Protein AF-A0A2J7ZHM3-F1 (afdb_monomer)

pLDDT: mean 76.4, std 20.6, range [34.66, 97.06]

Nearest PDB structures (foldseek):
  6hyt-assembly4_D  TM=8.799E-01  e=8.319E-03  Homo sapiens
  5yzg-assembly1_Z  TM=8.608E-01  e=1.848E-02  Homo sapiens
  5wsg-assembly1_e  TM=8.268E-01  e=1.618E-02  Saccharomyces cerevisiae S288C
  5ylz-assembly1_W  TM=7.150E-01  e=1.016E-02  Saccharomyces cerevisiae S288C
  6bk8-assembly1_P  TM=6.411E-01  e=1.848E-02  Saccharomyces cerevisiae S288C

Mean predicted aligned error: 11.62 Å

Structure (mmCIF, N/CA/C/O backbone):
data_AF-A0A2J7ZHM3-F1
#
_entry.id   AF-A0A2J7ZHM3-F1
#
loop_
_atom_site.group_PDB
_atom_site.id
_atom_site.type_symbol
_atom_site.label_atom_id
_atom_site.label_alt_id
_atom_site.label_comp_id
_atom_site.label_asym_id
_atom_site.label_entity_id
_atom_site.label_seq_id
_atom_site.pdbx_PDB_ins_code
_atom_site.Cartn_x
_atom_site.Cartn_y
_atom_site.Cartn_z
_atom_site.occupancy
_atom_site.B_iso_or_equiv
_atom_site.auth_seq_id
_atom_site.auth_comp_id
_atom_site.auth_asym_id
_atom_site.auth_atom_id
_atom_site.pdbx_PDB_model_num
ATOM 1 N N . ARG A 1 1 ? -27.411 -20.468 -0.656 1.00 53.41 1 ARG A N 1
ATOM 2 C CA . ARG A 1 1 ? -26.019 -20.554 -0.147 1.00 53.41 1 ARG A CA 1
ATOM 3 C C . ARG A 1 1 ? -25.303 -19.328 -0.702 1.00 53.41 1 ARG A C 1
ATOM 5 O O . ARG A 1 1 ? -25.146 -19.275 -1.913 1.00 53.41 1 ARG A O 1
ATOM 12 N N . GLY A 1 2 ? -25.036 -18.300 0.109 1.00 54.06 2 GLY A N 1
ATOM 13 C CA . GLY A 1 2 ? -24.298 -17.119 -0.366 1.00 54.06 2 GLY A CA 1
ATOM 14 C C . GLY A 1 2 ? -22.897 -17.516 -0.847 1.00 54.06 2 GLY A C 1
ATOM 15 O O . GLY A 1 2 ? -22.430 -18.595 -0.455 1.00 54.06 2 GLY A O 1
ATOM 16 N N . PRO A 1 3 ? -22.242 -16.715 -1.706 1.00 61.91 3 PRO A N 1
ATOM 17 C CA . PRO A 1 3 ? -20.855 -16.978 -2.056 1.00 61.91 3 PRO A CA 1
ATOM 18 C C . PRO A 1 3 ? -20.029 -17.074 -0.763 1.00 61.91 3 PRO A C 1
ATOM 20 O O . PRO A 1 3 ? -20.330 -16.366 0.204 1.00 61.91 3 PRO A O 1
ATOM 23 N N . PRO A 1 4 ? -19.041 -17.984 -0.695 1.00 66.88 4 PRO A N 1
ATOM 24 C CA . PRO A 1 4 ? -18.148 -18.048 0.453 1.00 66.88 4 PRO A CA 1
ATOM 25 C C . PRO A 1 4 ? -17.570 -16.653 0.693 1.00 66.88 4 PRO A C 1
ATOM 27 O O . PRO A 1 4 ? -17.189 -15.986 -0.269 1.00 66.88 4 PRO A O 1
ATOM 30 N N . PHE A 1 5 ? -17.548 -16.211 1.956 1.00 64.94 5 PHE A N 1
ATOM 31 C CA . PHE A 1 5 ? -16.903 -14.959 2.353 1.00 64.94 5 PHE A CA 1
ATOM 32 C C . PHE A 1 5 ? -15.545 -14.880 1.657 1.00 64.94 5 PHE A C 1
ATOM 34 O O . PHE A 1 5 ? -14.715 -15.780 1.805 1.00 64.94 5 PHE A O 1
ATOM 41 N N . GLN A 1 6 ? -15.399 -13.870 0.804 1.00 68.75 6 GLN A N 1
ATOM 42 C CA . GLN A 1 6 ? -14.292 -13.750 -0.129 1.00 68.75 6 GLN A CA 1
ATOM 43 C C . GLN A 1 6 ? -12.995 -13.740 0.684 1.00 68.75 6 GLN A C 1
ATOM 45 O O . GLN A 1 6 ? -12.850 -12.949 1.618 1.00 68.75 6 GLN A O 1
ATOM 50 N N . ALA A 1 7 ? -12.100 -14.691 0.405 1.00 79.69 7 ALA A N 1
ATOM 51 C CA . ALA A 1 7 ? -10.819 -14.758 1.092 1.00 79.69 7 ALA A CA 1
ATOM 52 C C . ALA A 1 7 ? -10.098 -13.415 0.927 1.00 79.69 7 ALA A C 1
ATOM 54 O O . ALA A 1 7 ? -10.139 -12.827 -0.155 1.00 79.69 7 ALA A O 1
ATOM 55 N N . LEU A 1 8 ? -9.472 -12.926 2.000 1.00 85.19 8 LEU A N 1
ATOM 56 C CA . LEU A 1 8 ? -8.756 -11.658 1.939 1.00 85.19 8 LEU A CA 1
ATOM 57 C C . LEU A 1 8 ? -7.623 -11.745 0.908 1.00 85.19 8 LEU A C 1
ATOM 59 O O . LEU A 1 8 ? -6.946 -12.779 0.841 1.00 85.19 8 LEU A O 1
ATOM 63 N N . PRO A 1 9 ? -7.403 -10.672 0.132 1.00 89.06 9 PRO A N 1
ATOM 64 C CA . PRO A 1 9 ? -6.306 -10.610 -0.814 1.00 89.06 9 PRO A CA 1
ATOM 65 C C . PRO A 1 9 ? -4.977 -10.746 -0.079 1.00 89.06 9 PRO A C 1
ATOM 67 O O . PRO A 1 9 ? -4.781 -10.208 1.011 1.00 89.06 9 PRO A O 1
ATOM 70 N N . ARG A 1 10 ? -4.048 -11.467 -0.697 1.00 86.31 10 ARG A N 1
ATOM 71 C CA . ARG A 1 10 ? -2.702 -11.654 -0.153 1.00 86.31 10 ARG A CA 1
ATOM 72 C C . ARG A 1 10 ? -1.859 -10.387 -0.264 1.00 86.31 10 ARG A C 1
ATOM 74 O O . ARG A 1 10 ? -1.108 -10.069 0.650 1.00 86.31 10 ARG A O 1
AT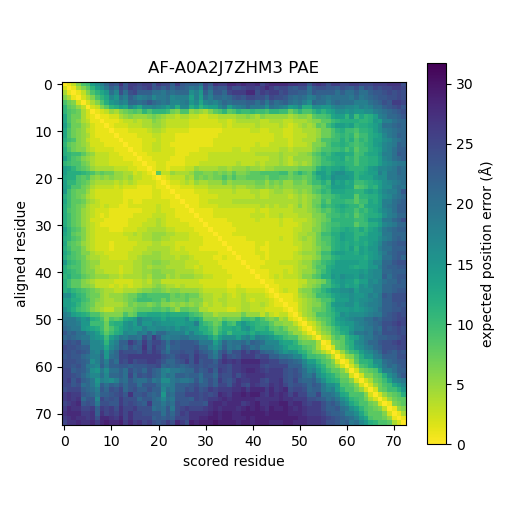OM 81 N N . TRP A 1 11 ? -1.975 -9.711 -1.402 1.00 90.75 11 TRP A N 1
ATOM 82 C CA . TRP A 1 11 ? -1.187 -8.541 -1.752 1.00 90.75 11 TRP A CA 1
ATOM 83 C C . TRP A 1 11 ? -2.110 -7.351 -1.916 1.00 90.75 11 TRP A C 1
ATOM 85 O O . TRP A 1 11 ? -3.074 -7.392 -2.683 1.00 90.75 11 TRP A O 1
ATOM 95 N N . VAL A 1 12 ? -1.797 -6.292 -1.184 1.00 94.31 12 VAL A N 1
ATOM 96 C CA . VAL A 1 12 ? -2.523 -5.034 -1.244 1.00 94.31 12 VAL A CA 1
ATOM 97 C C . VAL A 1 12 ? -1.550 -3.872 -1.216 1.00 94.31 12 VAL A C 1
ATOM 99 O O . VAL A 1 12 ? -0.474 -3.964 -0.630 1.00 94.31 12 VAL A O 1
ATOM 102 N N . VAL A 1 13 ? -1.966 -2.765 -1.816 1.00 95.12 13 VAL A N 1
ATOM 103 C CA . VAL A 1 13 ? -1.384 -1.447 -1.567 1.00 95.12 13 VAL A CA 1
ATOM 104 C C . VAL A 1 13 ? -2.378 -0.629 -0.747 1.00 95.12 13 VAL A C 1
ATOM 106 O O . VAL A 1 13 ? -3.592 -0.753 -0.932 1.00 95.12 13 VAL A O 1
ATOM 109 N N . TYR A 1 14 ? -1.870 0.190 0.170 1.00 97.06 14 TYR A N 1
ATOM 110 C CA . TYR A 1 14 ? -2.666 1.119 0.966 1.00 97.06 14 TYR A CA 1
ATOM 111 C C . TYR A 1 14 ? -2.124 2.541 0.822 1.00 97.06 14 TYR A C 1
ATOM 113 O O . TYR A 1 14 ? -0.927 2.733 0.614 1.00 97.06 14 TYR A O 1
ATOM 121 N N . HIS A 1 15 ? -3.009 3.533 0.915 1.00 96.56 15 HIS A N 1
ATOM 122 C CA . HIS A 1 15 ? -2.626 4.945 0.817 1.00 96.56 15 HIS A CA 1
ATOM 123 C C . HIS A 1 15 ? -2.043 5.474 2.130 1.00 96.56 15 HIS A C 1
ATOM 125 O O . HIS A 1 15 ? -1.042 6.183 2.137 1.00 96.56 15 HIS A O 1
ATOM 131 N N . GLU A 1 16 ? -2.672 5.126 3.251 1.00 96.31 16 GLU A N 1
ATOM 132 C CA . GLU A 1 16 ? -2.288 5.630 4.567 1.00 96.31 16 GLU A CA 1
ATOM 133 C C . GLU A 1 16 ? -2.419 4.540 5.633 1.00 96.31 16 GLU A C 1
ATOM 135 O O . GLU A 1 16 ? -3.314 3.684 5.586 1.00 96.31 16 GLU A O 1
ATOM 140 N N . LEU A 1 17 ? -1.511 4.595 6.607 1.00 95.62 17 LEU A N 1
ATOM 141 C CA . LEU A 1 17 ? -1.581 3.801 7.822 1.00 95.62 17 LEU A CA 1
ATOM 142 C C . LEU A 1 17 ? -2.177 4.667 8.931 1.00 95.62 17 LEU A C 1
ATOM 144 O O . LEU A 1 17 ? -1.631 5.715 9.272 1.00 95.62 17 LEU A O 1
ATOM 148 N N . VAL A 1 18 ? -3.290 4.222 9.499 1.00 95.94 18 VAL A N 1
ATOM 149 C CA . VAL A 1 18 ? -3.972 4.903 10.596 1.00 95.94 18 VAL A CA 1
ATOM 150 C C . VAL A 1 18 ? -3.659 4.159 11.885 1.00 95.94 18 VAL A C 1
ATOM 152 O O . VAL A 1 18 ? -4.127 3.038 12.102 1.00 95.94 18 VAL A O 1
ATOM 155 N N . LEU A 1 19 ? -2.866 4.792 12.748 1.00 93.75 19 LEU A N 1
ATOM 156 C CA . LEU A 1 19 ? -2.581 4.274 14.079 1.00 93.75 19 LEU A CA 1
ATOM 157 C C . LEU A 1 19 ? -3.671 4.728 15.054 1.00 93.75 19 LEU A C 1
ATOM 159 O O . LEU A 1 19 ? -3.884 5.922 15.253 1.00 93.75 19 LEU A O 1
ATOM 163 N N . THR A 1 20 ? -4.355 3.765 15.666 1.00 91.19 20 THR A N 1
ATOM 164 C CA . THR A 1 20 ? -5.293 4.005 16.774 1.00 91.19 20 THR A CA 1
ATOM 165 C C . THR A 1 20 ? -4.854 3.164 17.978 1.00 91.19 20 THR A C 1
ATOM 167 O O . THR A 1 20 ? -3.741 3.336 18.462 1.00 91.19 20 THR A O 1
ATOM 170 N N . SER A 1 21 ? -5.666 2.205 18.429 1.00 95.06 21 SER A N 1
ATOM 171 C CA . SER A 1 21 ? -5.235 1.120 19.323 1.00 95.06 21 SER A CA 1
ATOM 172 C C . SER A 1 21 ? -4.553 -0.023 18.562 1.00 95.06 21 SER A C 1
ATOM 174 O O . SER A 1 21 ? -3.789 -0.792 19.140 1.00 95.06 21 SER A O 1
ATOM 176 N N . LYS A 1 22 ? -4.848 -0.145 17.264 1.00 91.81 22 LYS A N 1
ATOM 177 C CA . LYS A 1 22 ? -4.230 -1.073 16.312 1.00 91.81 22 LYS A CA 1
ATOM 178 C C . LYS A 1 22 ? -3.932 -0.312 15.022 1.00 91.81 22 LYS A C 1
ATOM 180 O O . LYS A 1 22 ? -4.498 0.757 14.775 1.00 91.81 22 LYS A O 1
ATOM 185 N N . GLU A 1 23 ? -3.033 -0.859 14.222 1.00 94.88 23 GLU A N 1
ATOM 186 C CA . GLU A 1 23 ?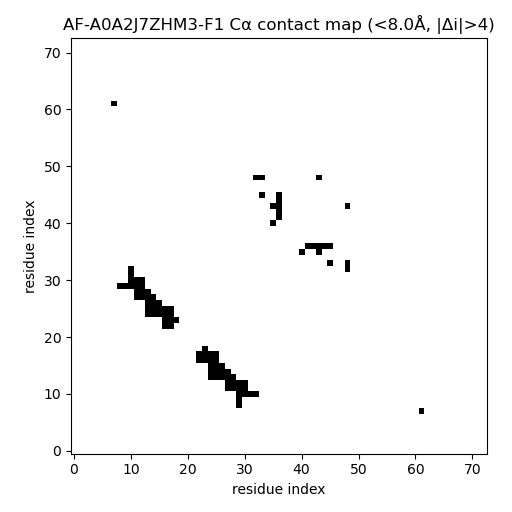 -2.686 -0.324 12.910 1.00 94.88 23 GLU A CA 1
ATOM 187 C C . GLU A 1 23 ? -3.736 -0.752 11.881 1.00 94.88 23 GLU A C 1
ATOM 189 O O . GLU A 1 23 ? -3.964 -1.945 11.667 1.00 94.88 23 GLU A O 1
ATOM 194 N N . PHE A 1 24 ? -4.383 0.225 11.247 1.00 94.00 24 PHE A N 1
ATOM 195 C CA . PHE A 1 24 ? -5.362 -0.004 10.189 1.00 94.00 24 PHE A CA 1
ATOM 196 C C . PHE A 1 24 ? -4.883 0.609 8.876 1.00 94.00 24 PHE A C 1
ATOM 198 O O . PHE A 1 24 ? -4.398 1.737 8.844 1.00 94.00 24 PHE A O 1
ATOM 205 N N . MET A 1 25 ? -5.065 -0.115 7.775 1.00 95.44 25 MET A N 1
ATOM 206 C CA . MET A 1 25 ? -4.829 0.405 6.428 1.00 95.44 25 MET A CA 1
ATOM 207 C C . MET A 1 25 ? -6.099 1.096 5.916 1.00 95.44 25 MET A C 1
ATOM 209 O O . MET A 1 25 ? -7.172 0.487 5.935 1.00 95.44 25 MET A O 1
ATOM 213 N N . ARG A 1 26 ? -5.997 2.341 5.432 1.00 94.50 26 ARG A N 1
ATOM 214 C CA . ARG A 1 26 ? -7.110 3.043 4.766 1.00 94.50 26 ARG A CA 1
ATOM 215 C C . ARG A 1 26 ? -6.843 3.154 3.265 1.00 94.50 26 ARG A C 1
ATOM 217 O O . ARG A 1 26 ? -5.711 3.359 2.831 1.00 94.50 26 ARG A O 1
ATOM 224 N N . THR A 1 27 ? -7.920 3.011 2.490 1.00 96.81 27 THR A N 1
ATOM 225 C CA . THR A 1 27 ? -7.909 2.993 1.019 1.00 96.81 27 THR A CA 1
ATOM 226 C C . THR A 1 27 ? -7.016 1.867 0.502 1.00 96.81 27 THR A C 1
ATOM 228 O O . THR A 1 27 ? -5.873 2.081 0.108 1.00 96.81 27 THR A O 1
ATOM 231 N N . VAL A 1 28 ? -7.548 0.644 0.561 1.00 95.81 28 VAL A N 1
ATOM 232 C CA . VAL A 1 28 ? -6.833 -0.596 0.234 1.00 95.81 28 VAL A CA 1
ATOM 233 C C . VAL A 1 28 ? -7.245 -1.077 -1.153 1.00 95.81 28 VAL A C 1
ATOM 235 O O . VAL A 1 28 ? -8.436 -1.155 -1.444 1.00 95.81 28 VAL A O 1
ATOM 238 N N . SER A 1 29 ? -6.270 -1.420 -1.992 1.00 95.38 29 SER A N 1
ATOM 239 C CA . SER A 1 29 ? -6.497 -2.010 -3.318 1.00 95.38 29 SER A CA 1
ATOM 240 C C . SER A 1 29 ? -5.722 -3.316 -3.464 1.00 95.38 29 SER A C 1
ATOM 242 O O . SER A 1 29 ? -4.555 -3.381 -3.082 1.00 95.38 29 SER A O 1
ATOM 244 N N . GLU A 1 30 ? -6.362 -4.350 -4.015 1.00 94.62 30 GLU A N 1
ATOM 245 C CA . GLU A 1 30 ? -5.694 -5.609 -4.372 1.00 94.62 30 GLU A CA 1
ATOM 246 C C . GLU A 1 30 ? -4.706 -5.372 -5.519 1.00 94.62 30 GLU A C 1
ATOM 248 O O . GLU A 1 30 ? -5.015 -4.660 -6.477 1.00 94.62 30 GLU A O 1
ATOM 253 N N . ILE A 1 31 ? -3.524 -5.982 -5.427 1.00 93.75 31 ILE A N 1
ATOM 254 C CA . ILE A 1 31 ? -2.500 -5.901 -6.470 1.00 93.75 31 ILE A CA 1
ATOM 255 C C . ILE A 1 31 ? -1.922 -7.274 -6.794 1.00 93.75 31 ILE A C 1
ATOM 257 O O . ILE A 1 31 ? -1.954 -8.197 -5.977 1.00 93.75 31 ILE A O 1
ATOM 261 N N . ARG A 1 32 ? -1.313 -7.389 -7.975 1.00 91.31 32 ARG A N 1
ATOM 262 C CA . ARG A 1 32 ? -0.383 -8.483 -8.267 1.00 91.31 32 ARG A CA 1
ATOM 263 C C . ARG A 1 32 ? 1.041 -8.043 -7.927 1.00 91.31 32 ARG A C 1
ATOM 265 O O . ARG A 1 32 ? 1.418 -6.929 -8.285 1.00 91.31 32 ARG A O 1
ATOM 272 N N . PRO A 1 33 ? 1.855 -8.903 -7.293 1.00 91.38 33 PRO A N 1
ATOM 273 C CA . PRO A 1 33 ? 3.224 -8.546 -6.926 1.00 91.38 33 PRO A CA 1
ATOM 274 C C . PRO A 1 33 ? 4.101 -8.226 -8.147 1.00 91.38 33 PRO A C 1
ATOM 276 O O . PRO A 1 33 ? 4.998 -7.397 -8.051 1.00 91.38 33 PRO A O 1
ATOM 279 N N . GLU A 1 34 ? 3.820 -8.818 -9.314 1.00 91.94 34 GLU A N 1
ATOM 280 C CA . GLU A 1 34 ? 4.553 -8.544 -10.561 1.00 91.94 34 GLU A CA 1
ATOM 281 C C . GLU A 1 34 ? 4.555 -7.053 -10.944 1.00 91.94 34 GLU A C 1
ATOM 283 O O . GLU A 1 34 ? 5.585 -6.546 -11.388 1.00 91.94 34 GLU A O 1
ATOM 288 N N . TRP A 1 35 ? 3.464 -6.332 -10.655 1.00 94.19 35 TRP A N 1
ATOM 289 C CA . TRP A 1 35 ? 3.328 -4.906 -10.962 1.00 94.19 35 TRP A CA 1
ATOM 290 C C . TRP A 1 35 ? 4.335 -4.039 -10.201 1.00 94.19 35 TRP A C 1
ATOM 292 O O . TRP A 1 35 ? 4.766 -3.005 -10.706 1.00 94.19 35 TRP A O 1
ATOM 302 N N . LEU A 1 36 ? 4.755 -4.457 -9.001 1.00 93.56 36 LEU A N 1
ATOM 303 C CA . LEU A 1 36 ? 5.737 -3.717 -8.204 1.00 93.56 36 LEU A CA 1
ATOM 304 C C . LEU A 1 36 ? 7.107 -3.691 -8.886 1.00 93.56 36 LEU A C 1
ATOM 306 O O . LEU A 1 36 ? 7.773 -2.658 -8.896 1.00 93.56 36 LEU A O 1
ATOM 310 N N . VAL A 1 37 ? 7.502 -4.804 -9.507 1.00 93.44 37 VAL A N 1
ATOM 311 C CA . VAL A 1 37 ? 8.764 -4.893 -10.253 1.00 93.44 37 VAL A CA 1
ATOM 312 C C . VAL A 1 37 ? 8.682 -4.106 -11.556 1.00 93.44 37 VAL A C 1
ATOM 314 O O . VAL A 1 37 ? 9.670 -3.508 -11.964 1.00 93.44 37 VAL A O 1
ATOM 317 N N . GLU A 1 38 ? 7.519 -4.088 -12.210 1.00 94.06 38 GLU A N 1
ATOM 318 C CA . GLU A 1 38 ? 7.320 -3.301 -13.431 1.00 94.06 38 GLU A CA 1
ATOM 319 C C . GLU A 1 38 ? 7.404 -1.791 -13.165 1.00 94.06 38 GLU A C 1
ATOM 321 O O . GLU A 1 38 ? 8.025 -1.066 -13.940 1.00 94.06 38 GLU A O 1
ATOM 326 N N . ILE A 1 39 ? 6.822 -1.318 -12.059 1.00 95.19 39 ILE A N 1
ATOM 327 C CA . ILE A 1 39 ? 6.753 0.111 -11.720 1.00 95.19 39 ILE A CA 1
ATOM 328 C C . ILE A 1 39 ? 8.039 0.599 -11.035 1.00 95.19 39 ILE A C 1
ATOM 330 O O . ILE A 1 39 ? 8.490 1.717 -11.285 1.00 95.19 39 ILE A O 1
ATOM 334 N N . ALA A 1 40 ? 8.639 -0.220 -10.168 1.00 94.31 40 ALA A N 1
ATOM 335 C CA . ALA A 1 40 ? 9.811 0.145 -9.375 1.00 94.31 40 ALA A CA 1
ATOM 336 C C . ALA A 1 40 ? 10.870 -0.981 -9.357 1.00 94.31 40 ALA A C 1
ATOM 338 O O . ALA A 1 40 ? 11.179 -1.537 -8.299 1.00 94.31 40 ALA A O 1
ATOM 339 N N . PRO A 1 41 ? 11.498 -1.290 -10.510 1.00 93.62 41 PRO A N 1
ATOM 340 C CA . PRO A 1 41 ? 12.459 -2.395 -10.641 1.00 93.62 41 PRO A CA 1
ATOM 341 C C . PRO A 1 41 ? 13.745 -2.217 -9.820 1.00 93.62 41 PRO A C 1
ATOM 343 O O . PRO A 1 41 ? 14.484 -3.171 -9.615 1.00 93.62 41 PRO A O 1
ATOM 346 N N . HIS A 1 42 ? 14.040 -0.997 -9.367 1.00 95.19 42 HIS A N 1
ATOM 347 C CA . HIS A 1 42 ? 15.189 -0.692 -8.511 1.00 95.19 42 HIS A CA 1
ATOM 348 C C . HIS A 1 42 ? 14.901 -0.918 -7.018 1.00 95.19 42 HIS A C 1
ATOM 350 O O . HIS A 1 42 ? 15.830 -0.912 -6.216 1.00 95.19 42 HIS A O 1
ATOM 356 N N . TYR A 1 43 ? 13.628 -1.085 -6.646 1.00 94.81 43 TYR A N 1
ATOM 357 C CA . TYR A 1 43 ? 13.197 -1.282 -5.264 1.00 94.81 43 TYR A CA 1
ATOM 358 C C . TYR A 1 43 ? 12.771 -2.732 -4.995 1.00 94.81 43 TYR A C 1
ATOM 360 O O . TYR A 1 43 ? 13.015 -3.247 -3.907 1.00 94.81 43 TYR A O 1
ATOM 368 N N . TYR A 1 44 ? 12.175 -3.404 -5.986 1.00 93.00 44 TYR A N 1
ATOM 369 C CA . TYR A 1 44 ? 11.657 -4.768 -5.851 1.00 93.00 44 TYR A CA 1
ATOM 370 C C . TYR A 1 44 ? 12.387 -5.760 -6.765 1.00 93.00 44 TYR A C 1
ATOM 372 O O . TYR A 1 44 ? 12.505 -5.531 -7.968 1.00 93.00 44 TYR A O 1
ATOM 380 N N . ASP A 1 45 ? 12.800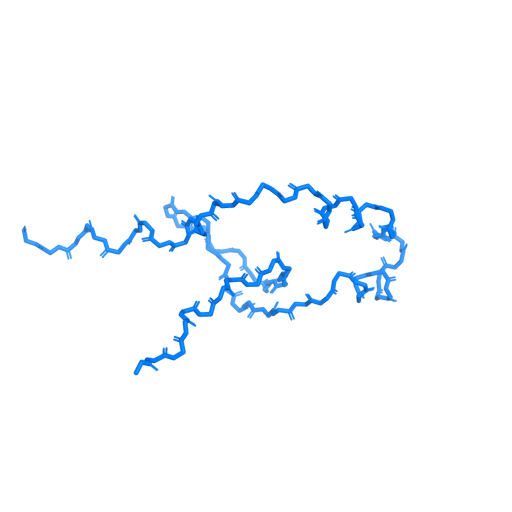 -6.906 -6.211 1.00 91.25 45 ASP A N 1
ATOM 381 C CA . ASP A 1 45 ? 13.392 -8.020 -6.963 1.00 91.25 45 ASP A CA 1
ATOM 382 C C . ASP A 1 45 ? 12.390 -9.174 -7.139 1.00 91.25 45 ASP A C 1
ATOM 384 O O . ASP A 1 45 ? 11.678 -9.561 -6.210 1.00 91.25 45 ASP A O 1
ATOM 388 N N . LYS A 1 46 ? 12.348 -9.776 -8.336 1.00 86.94 46 LYS A N 1
ATOM 389 C CA . LYS A 1 46 ? 11.403 -10.866 -8.653 1.00 86.94 46 LYS A CA 1
ATOM 390 C C . LYS A 1 46 ? 11.574 -12.096 -7.761 1.00 86.94 46 LYS A C 1
ATOM 392 O O . LYS A 1 46 ? 10.599 -12.814 -7.545 1.00 86.94 46 LYS A O 1
ATOM 397 N N . LYS A 1 47 ? 12.789 -12.383 -7.287 1.00 86.44 47 LYS A N 1
ATOM 398 C CA . LYS A 1 47 ? 13.060 -13.572 -6.468 1.00 86.44 47 LYS A CA 1
ATOM 399 C C . LYS A 1 47 ? 12.435 -13.447 -5.084 1.00 86.44 47 LYS A C 1
ATOM 401 O O . LYS A 1 47 ? 11.887 -14.427 -4.590 1.00 86.44 47 LYS A O 1
ATOM 406 N N . ASP A 1 48 ? 12.467 -12.248 -4.507 1.00 84.75 48 ASP A N 1
ATOM 407 C CA . ASP A 1 48 ? 11.892 -11.964 -3.190 1.00 84.75 48 ASP A CA 1
ATOM 408 C C . ASP A 1 48 ? 10.366 -12.161 -3.191 1.00 84.75 48 ASP A C 1
ATOM 410 O O . ASP A 1 48 ? 9.809 -12.889 -2.367 1.00 84.75 48 ASP A O 1
ATOM 414 N N . LEU A 1 49 ? 9.697 -11.643 -4.224 1.00 84.50 49 LEU A N 1
ATOM 415 C CA . LEU A 1 49 ?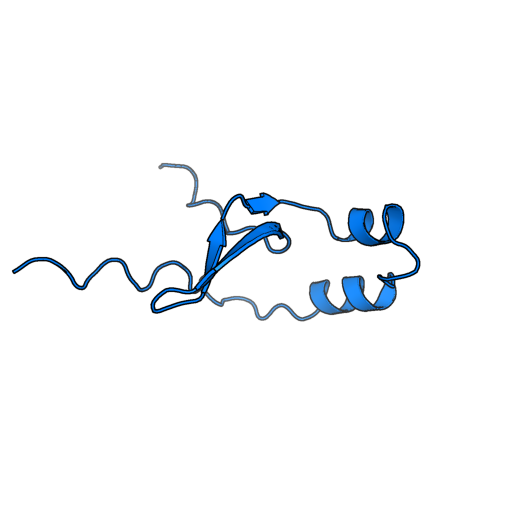 8.242 -11.750 -4.369 1.00 84.50 49 LEU A CA 1
ATOM 416 C C . LEU A 1 49 ? 7.755 -13.188 -4.641 1.00 84.50 49 LEU A C 1
ATOM 418 O O . LEU A 1 49 ? 6.615 -13.534 -4.319 1.00 84.50 49 LEU A O 1
ATOM 422 N N . ALA A 1 50 ? 8.600 -14.042 -5.229 1.00 78.00 50 ALA A N 1
ATOM 423 C CA . ALA A 1 50 ? 8.272 -15.439 -5.529 1.00 78.00 50 ALA A CA 1
ATOM 424 C C . ALA A 1 50 ? 8.376 -16.367 -4.302 1.00 78.00 50 ALA A C 1
ATOM 426 O O . ALA A 1 50 ? 7.636 -17.350 -4.202 1.00 78.00 50 ALA A O 1
ATOM 427 N N . GLU A 1 51 ? 9.270 -16.064 -3.360 1.00 69.62 51 GLU A N 1
ATOM 428 C CA . GLU A 1 51 ? 9.471 -16.844 -2.131 1.00 69.62 51 GLU A CA 1
ATOM 429 C C . GLU A 1 51 ? 8.261 -16.756 -1.195 1.00 69.62 51 GLU A C 1
ATOM 431 O O . GLU A 1 51 ? 7.868 -17.757 -0.582 1.00 69.62 51 GLU A O 1
ATOM 436 N N . ASP A 1 52 ? 7.618 -15.586 -1.136 1.00 64.50 52 ASP A N 1
ATOM 437 C CA . ASP A 1 52 ? 6.403 -15.385 -0.353 1.00 64.50 52 ASP A CA 1
ATOM 438 C C . ASP A 1 52 ? 5.316 -16.365 -0.824 1.00 64.50 52 ASP A C 1
ATOM 440 O O . ASP A 1 52 ? 4.774 -17.135 -0.022 1.00 64.50 52 ASP A O 1
ATOM 444 N N . ALA A 1 53 ? 5.095 -16.479 -2.141 1.00 61.28 53 ALA A N 1
ATOM 445 C CA . ALA A 1 53 ? 4.103 -17.378 -2.739 1.00 61.28 53 ALA A CA 1
ATOM 446 C C . ALA A 1 53 ? 4.188 -18.835 -2.233 1.00 61.28 53 ALA A C 1
ATOM 448 O O . ALA A 1 53 ? 3.156 -19.494 -2.068 1.00 61.28 53 ALA A O 1
ATOM 449 N N . ARG A 1 54 ? 5.402 -19.319 -1.932 1.00 59.81 54 ARG A N 1
ATOM 450 C CA . ARG A 1 54 ? 5.703 -20.715 -1.581 1.00 59.81 54 ARG A CA 1
ATOM 451 C C . ARG A 1 54 ? 5.526 -21.048 -0.095 1.00 59.81 54 ARG A C 1
ATOM 453 O O . ARG A 1 54 ? 5.339 -22.216 0.241 1.00 59.81 54 ARG A O 1
ATOM 460 N N . LYS A 1 55 ? 5.544 -20.054 0.798 1.00 57.94 55 LYS A N 1
ATOM 461 C CA . LYS A 1 55 ? 5.536 -20.243 2.264 1.00 57.94 55 LYS A CA 1
ATOM 462 C C . LYS A 1 55 ? 4.146 -20.339 2.901 1.00 57.94 55 LYS A C 1
ATOM 464 O O . LYS A 1 55 ? 4.005 -20.054 4.084 1.00 57.94 55 LYS A O 1
A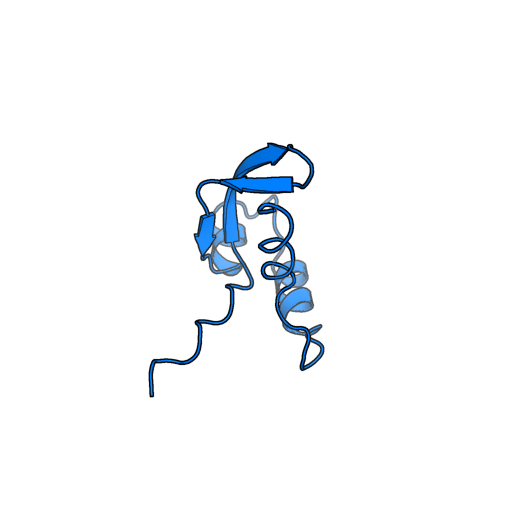TOM 469 N N . MET A 1 56 ? 3.102 -20.730 2.170 1.00 56.53 56 MET A N 1
ATOM 470 C CA . MET A 1 56 ? 1.752 -20.735 2.742 1.00 56.53 56 MET A CA 1
ATOM 471 C C . MET A 1 56 ? 1.492 -21.981 3.616 1.00 56.53 56 MET A C 1
ATOM 473 O O . MET A 1 56 ? 1.344 -23.077 3.065 1.00 56.53 56 MET A O 1
ATOM 477 N N . PRO A 1 57 ? 1.351 -21.861 4.955 1.00 49.41 57 PRO A N 1
ATOM 478 C CA . PRO A 1 57 ? 0.694 -22.899 5.733 1.00 49.41 57 PRO A CA 1
ATOM 479 C C . PRO A 1 57 ? -0.777 -22.968 5.303 1.00 49.41 57 PRO A C 1
ATOM 481 O O . PRO A 1 57 ? -1.496 -21.966 5.297 1.00 49.41 57 PRO A O 1
ATOM 484 N N . LYS A 1 58 ? -1.246 -24.161 4.933 1.00 54.19 58 LYS A N 1
ATOM 485 C CA . LYS A 1 58 ? -2.676 -24.430 4.745 1.00 54.19 58 LYS A CA 1
ATOM 486 C C . LYS A 1 58 ? -3.388 -24.228 6.087 1.00 54.19 58 LYS A C 1
ATOM 488 O O . LYS A 1 58 ? -3.390 -25.131 6.913 1.00 54.19 58 LYS A O 1
ATOM 493 N N . GLY A 1 59 ? -4.013 -23.067 6.283 1.00 52.00 59 GLY A N 1
ATOM 494 C CA . GLY A 1 59 ? -5.075 -22.910 7.279 1.00 52.00 59 GLY A CA 1
ATOM 495 C C . GLY A 1 59 ? -4.847 -21.915 8.412 1.00 52.00 59 GLY A C 1
ATOM 496 O O . GLY A 1 59 ? -5.098 -22.271 9.556 1.00 52.00 59 GLY A O 1
ATOM 497 N N . ASN A 1 60 ? -4.501 -20.656 8.127 1.00 42.94 60 ASN A N 1
ATOM 498 C CA . ASN A 1 60 ? -4.685 -19.599 9.126 1.00 42.94 60 ASN A CA 1
ATOM 499 C C . ASN A 1 60 ? -5.757 -18.603 8.668 1.00 42.94 60 ASN A C 1
ATOM 501 O O . ASN A 1 60 ? -5.573 -17.865 7.702 1.00 42.94 60 ASN A O 1
ATOM 505 N N . LYS A 1 61 ? -6.907 -18.632 9.354 1.00 43.72 61 LYS A N 1
ATOM 506 C CA . LYS A 1 61 ? -8.005 -17.669 9.204 1.00 43.72 61 LYS A CA 1
ATOM 507 C C . LYS A 1 61 ? -7.437 -16.254 9.344 1.00 43.72 61 LYS A C 1
ATOM 509 O O . LYS A 1 61 ? -6.755 -15.966 10.326 1.00 43.72 61 LYS A O 1
ATOM 514 N N . GLY A 1 62 ? -7.720 -15.395 8.365 1.00 45.31 62 GLY A N 1
ATOM 515 C CA . GLY A 1 62 ? -7.325 -13.990 8.378 1.00 45.31 62 GLY A CA 1
ATOM 516 C C . GLY A 1 62 ? -7.687 -13.336 9.710 1.00 45.31 62 GLY A C 1
ATOM 517 O O . GLY A 1 62 ? -8.839 -13.345 10.137 1.00 45.31 62 GLY A O 1
ATOM 518 N N . ARG A 1 63 ? -6.681 -12.779 10.381 1.00 51.28 63 ARG A N 1
ATOM 519 C CA . ARG A 1 63 ? -6.763 -12.198 11.730 1.00 51.28 63 ARG A CA 1
ATOM 520 C C . ARG A 1 63 ? -7.499 -10.847 11.772 1.00 51.28 63 ARG A C 1
ATOM 522 O O . ARG A 1 63 ? -7.490 -10.180 12.797 1.00 51.28 63 ARG A O 1
ATOM 529 N N . ALA A 1 64 ? -8.173 -10.468 10.687 1.00 51.97 64 ALA A N 1
ATOM 530 C CA . ALA A 1 64 ? -8.959 -9.240 10.591 1.00 51.97 64 ALA A CA 1
ATOM 531 C C . ALA A 1 64 ? -10.353 -9.337 11.253 1.00 51.97 64 ALA A C 1
ATOM 533 O O . ALA A 1 64 ? -11.053 -8.336 11.323 1.00 51.97 64 ALA A O 1
ATOM 534 N N . ALA A 1 65 ? -10.768 -10.513 11.746 1.00 47.06 65 ALA A N 1
ATOM 535 C CA . ALA A 1 65 ? -12.130 -10.749 12.251 1.00 47.06 65 ALA A CA 1
ATOM 536 C C . ALA A 1 65 ? -12.275 -10.836 13.789 1.00 47.06 65 ALA A C 1
ATOM 538 O O . ALA A 1 65 ? -13.298 -11.321 14.262 1.00 47.06 65 ALA A O 1
ATOM 539 N N . LEU A 1 66 ? -11.285 -10.423 14.589 1.00 47.00 66 LEU A N 1
ATOM 540 C CA . LEU A 1 66 ? -11.300 -10.652 16.049 1.00 47.00 66 LEU A CA 1
ATOM 541 C C . LEU A 1 66 ? -11.568 -9.414 16.923 1.00 47.00 66 LEU A C 1
ATOM 543 O O . LEU A 1 66 ? -11.358 -9.498 18.125 1.00 47.00 66 LEU A O 1
ATOM 547 N N . ASP A 1 67 ? -12.048 -8.289 16.387 1.00 42.69 67 ASP A N 1
ATOM 548 C CA . ASP A 1 67 ? -12.271 -7.086 17.216 1.00 42.69 67 ASP A CA 1
ATOM 549 C C . ASP A 1 67 ? -13.613 -6.383 16.970 1.00 42.69 67 ASP A C 1
ATOM 551 O O . ASP A 1 67 ? -13.699 -5.163 16.978 1.00 42.69 67 ASP A O 1
ATOM 555 N N . ALA A 1 68 ? -14.679 -7.153 16.739 1.00 46.06 68 ALA A N 1
ATOM 556 C CA . ALA A 1 68 ? -16.043 -6.622 16.626 1.00 46.06 68 ALA A CA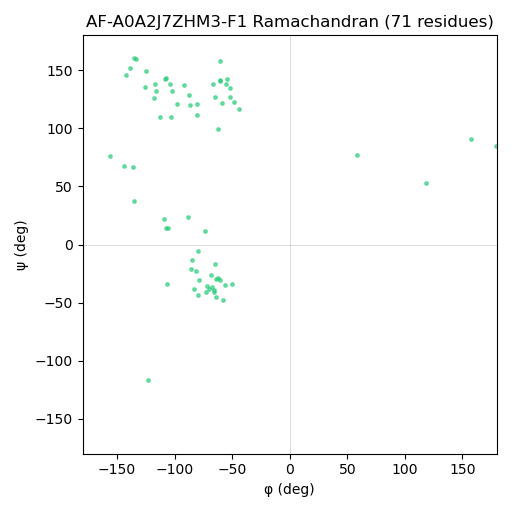 1
ATOM 557 C C . ALA A 1 68 ? -16.941 -6.989 17.827 1.00 46.06 68 ALA A C 1
ATOM 559 O O . ALA A 1 68 ? -18.159 -7.005 17.695 1.00 46.06 68 ALA A 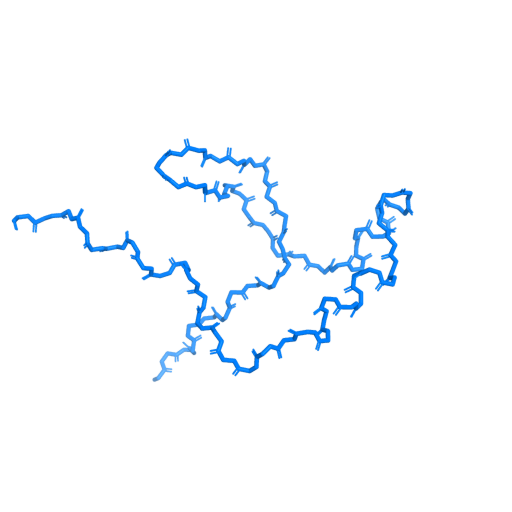O 1
ATOM 560 N N . THR A 1 69 ? -16.370 -7.310 18.997 1.00 43.97 69 THR A N 1
ATOM 561 C CA . THR 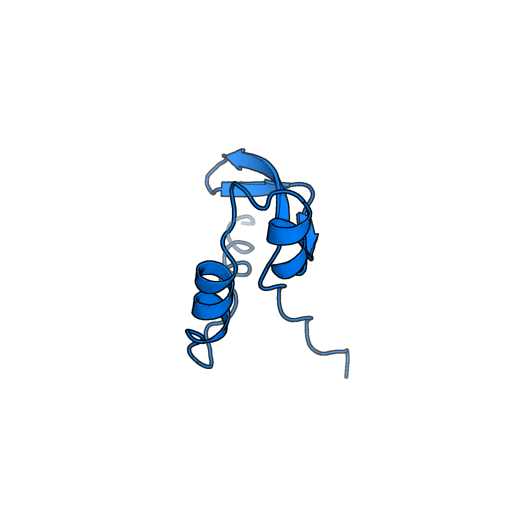A 1 69 ? -17.159 -7.636 20.202 1.00 43.97 69 THR A CA 1
ATOM 562 C C . THR A 1 69 ? -16.508 -7.138 21.493 1.00 43.97 69 THR A C 1
ATOM 564 O O . THR A 1 69 ? -16.081 -7.919 22.334 1.00 43.97 69 THR A O 1
ATOM 567 N N . ALA A 1 70 ? -16.435 -5.822 21.671 1.00 44.84 70 ALA A N 1
ATOM 568 C CA . ALA A 1 70 ? -16.295 -5.231 23.004 1.00 44.84 70 ALA A CA 1
ATOM 569 C C . ALA A 1 70 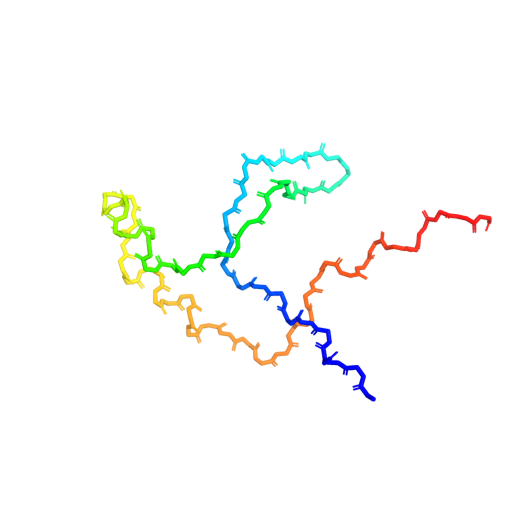? -16.821 -3.792 22.979 1.00 44.84 70 ALA A C 1
ATOM 571 O O . ALA A 1 70 ? -16.062 -2.831 22.905 1.00 44.84 70 ALA A O 1
ATOM 572 N N . GLY A 1 71 ? -18.143 -3.654 22.978 1.00 45.94 71 GLY A N 1
ATOM 573 C CA . GLY A 1 71 ? -18.811 -2.361 23.036 1.00 45.94 71 GLY A CA 1
ATOM 574 C C . GLY A 1 71 ? -20.320 -2.538 23.006 1.00 45.94 71 GLY A C 1
ATOM 575 O O . GLY A 1 71 ? -20.911 -2.481 21.933 1.00 45.94 71 GLY A O 1
ATOM 576 N N . GLY A 1 72 ? -20.922 -2.778 24.169 1.00 37.88 72 GLY A N 1
ATOM 577 C CA . GLY A 1 72 ? -22.375 -2.794 24.319 1.00 37.88 72 GLY A CA 1
ATOM 578 C C . GLY A 1 72 ? -22.843 -3.595 25.526 1.00 37.88 72 GLY A C 1
ATOM 579 O O . GLY A 1 72 ? -23.109 -4.781 25.368 1.00 37.88 72 GLY A O 1
ATOM 580 N N . GLU A 1 73 ? -22.962 -2.880 26.651 1.00 34.66 73 GLU A N 1
ATOM 581 C CA . GLU A 1 73 ? -23.680 -3.209 27.905 1.00 34.66 73 GLU A CA 1
ATOM 582 C C . GLU A 1 73 ? -22.985 -4.125 28.927 1.00 34.66 73 GLU A C 1
ATOM 584 O O . GLU A 1 73 ? -22.762 -5.327 28.668 1.00 34.66 73 GLU A O 1
#

InterPro domains:
  IPR011709 DEAD-box helicase, OB fold [PF07717] (8-43)

Radius of gyration: 16.17 Å; Cα contacts (8 Å, |Δi|>4): 47; chains: 1; bounding box: 41×30×41 Å

Sequence (73 aa):
RGPPFQALPRWVVYHELVLTSKEFMRTVSEIRPEWLVEIAPHYYDKKDLAEDARKMPKGNKGRAALDATAGGE

Solvent-accessible surface area (backbone atoms only — not comparable to full-atom values): 5188 Å² total; per-residue (Å²): 132,78,78,75,82,76,75,78,75,91,41,67,50,59,78,44,80,46,79,72,98,56,82,40,76,42,72,73,43,79,54,63,75,69,56,49,36,74,76,36,57,91,81,38,58,74,69,64,66,53,53,62,74,72,68,68,74,93,80,73,80,74,82,86,76,81,80,87,81,87,88,82,135

Secondary structure (DSSP, 8-state):
-PPP-PPPPSSEEEEEEEESSSEEEEEEEE--THHHHHH-TTT--HHHHHHHHH---TT---GGGS-S-S---

Organism: NCBI:txid47790

Foldseek 3Di:
DPDPPDADAPDWDADDWDDDVDTDGHPIDHDDPVVCCVVCVVVDDPVVSVVVVVPDDPDDRPPPPPPPPDDDD